Protein AF-A0A8X7BI62-F1 (afdb_monomer_lite)

Sequence (145 aa):
MANKKAWVTTAIFTEWFNKCFVPEVENYMNEMGLEFKILLILDNAPGHPILEHPNIKEIGGEGFDDFGEHDIEELLVDEALNDDDILESMVDITKDLETVDSEPEDVTPLDEKLLREGLQLSGKLANFFIQNDNDVERALKFNVI

Radius of gyration: 22.71 Å; chains: 1; bounding box: 56×39×54 Å

Structure (mmCIF, N/CA/C/O backbone):
data_AF-A0A8X7BI62-F1
#
_entry.id   AF-A0A8X7BI62-F1
#
loop_
_atom_site.group_PDB
_atom_site.id
_atom_site.type_symbol
_atom_site.label_atom_id
_atom_site.label_alt_id
_atom_site.label_comp_id
_atom_site.label_asym_id
_atom_site.label_entity_id
_atom_site.label_seq_id
_atom_site.pdbx_PDB_ins_code
_atom_site.Cartn_x
_atom_site.Cartn_y
_atom_site.Cartn_z
_atom_site.occupancy
_atom_site.B_iso_or_equiv
_atom_site.auth_seq_id
_atom_site.auth_comp_id
_atom_site.auth_asym_id
_atom_site.auth_atom_id
_atom_site.pdbx_PDB_model_num
ATOM 1 N N . MET A 1 1 ? 22.255 9.576 -7.919 1.00 32.53 1 MET A N 1
ATOM 2 C CA . MET A 1 1 ? 22.201 8.822 -9.197 1.00 32.53 1 MET A CA 1
ATOM 3 C C . MET A 1 1 ? 21.158 7.718 -9.076 1.00 32.53 1 MET A C 1
ATOM 5 O O . MET A 1 1 ? 21.381 6.778 -8.328 1.00 32.53 1 MET A O 1
ATOM 9 N N . ALA A 1 2 ? 20.016 7.846 -9.755 1.00 41.84 2 ALA A N 1
ATOM 10 C CA . ALA A 1 2 ? 19.010 6.785 -9.827 1.00 41.84 2 ALA A CA 1
ATOM 11 C C . ALA A 1 2 ? 19.442 5.725 -10.853 1.00 41.84 2 ALA A C 1
ATOM 13 O O . ALA A 1 2 ? 19.901 6.063 -11.949 1.00 41.84 2 ALA A O 1
ATOM 14 N N . ASN A 1 3 ? 19.330 4.445 -10.500 1.00 39.19 3 ASN A N 1
ATOM 15 C CA . ASN A 1 3 ? 19.662 3.346 -11.399 1.00 39.19 3 ASN A CA 1
ATOM 16 C C . ASN A 1 3 ? 18.564 3.218 -12.469 1.00 39.19 3 ASN A C 1
ATOM 18 O O . ASN A 1 3 ? 17.473 2.736 -12.190 1.00 39.19 3 ASN A O 1
ATOM 22 N N . LYS A 1 4 ? 18.858 3.642 -13.705 1.00 48.34 4 LYS A N 1
ATOM 23 C CA . LYS A 1 4 ? 17.935 3.632 -14.861 1.00 48.34 4 LYS A CA 1
ATOM 24 C C . LYS A 1 4 ? 17.511 2.227 -15.343 1.00 48.34 4 LYS A C 1
ATOM 26 O O . LYS A 1 4 ? 16.933 2.112 -16.419 1.00 48.34 4 LYS A O 1
ATOM 31 N N . LYS A 1 5 ? 17.834 1.155 -14.609 1.00 49.12 5 LYS A N 1
ATOM 32 C CA . LYS A 1 5 ? 17.578 -0.243 -14.998 1.00 49.12 5 LYS A CA 1
ATOM 33 C C . LYS A 1 5 ? 17.114 -1.140 -13.844 1.00 49.12 5 LYS A C 1
ATOM 35 O O . LYS A 1 5 ? 17.328 -2.346 -13.892 1.00 49.12 5 LYS A O 1
ATOM 40 N N . ALA A 1 6 ? 16.480 -0.586 -12.814 1.00 49.09 6 ALA A N 1
ATOM 41 C CA . ALA A 1 6 ? 15.758 -1.399 -11.836 1.00 49.09 6 ALA A CA 1
ATOM 42 C C . ALA A 1 6 ? 14.385 -1.787 -12.416 1.00 49.09 6 ALA A C 1
ATOM 44 O O . ALA A 1 6 ? 13.360 -1.257 -12.011 1.00 49.09 6 ALA A O 1
ATOM 45 N N . TRP A 1 7 ? 14.375 -2.632 -13.449 1.00 58.16 7 TRP A N 1
ATOM 46 C CA . TRP A 1 7 ? 13.130 -3.181 -13.981 1.00 58.16 7 TRP A CA 1
ATOM 47 C C . TRP A 1 7 ? 12.661 -4.251 -13.002 1.00 58.16 7 TRP A C 1
ATOM 49 O O . TRP A 1 7 ? 13.346 -5.260 -12.817 1.00 58.16 7 TRP A O 1
ATOM 59 N N . VAL A 1 8 ? 11.526 -4.014 -12.347 1.00 66.12 8 VAL A N 1
ATOM 60 C CA . VAL A 1 8 ? 10.820 -5.082 -11.642 1.00 66.12 8 VAL A CA 1
ATOM 61 C C . VAL A 1 8 ? 10.445 -6.108 -12.704 1.00 66.12 8 VAL A C 1
ATOM 63 O O . VAL A 1 8 ? 9.803 -5.782 -13.701 1.00 66.12 8 VAL A O 1
ATOM 66 N N . THR A 1 9 ? 10.928 -7.337 -12.552 1.00 75.88 9 THR A N 1
ATOM 67 C CA . THR A 1 9 ? 10.521 -8.412 -13.452 1.00 75.88 9 THR A CA 1
ATOM 68 C C . THR A 1 9 ? 9.115 -8.852 -13.078 1.00 75.88 9 THR A C 1
ATOM 70 O O . THR A 1 9 ? 8.737 -8.828 -11.907 1.00 75.88 9 THR A O 1
ATOM 73 N N . THR A 1 10 ? 8.364 -9.335 -14.060 1.00 75.50 10 THR A N 1
ATOM 74 C CA . THR A 1 10 ? 7.037 -9.930 -13.871 1.00 75.50 10 THR A CA 1
ATOM 75 C C . THR A 1 10 ? 7.015 -10.952 -12.725 1.00 75.50 10 THR A C 1
ATOM 77 O O . THR A 1 10 ? 6.077 -10.980 -11.935 1.00 75.50 10 THR A O 1
ATOM 80 N N . ALA A 1 11 ? 8.081 -11.747 -12.567 1.00 78.81 11 ALA A N 1
ATOM 81 C CA . ALA A 1 11 ? 8.208 -12.723 -11.484 1.00 78.81 11 ALA A CA 1
ATOM 82 C C . ALA A 1 11 ? 8.317 -12.073 -10.092 1.00 78.81 11 ALA A C 1
ATOM 84 O O . ALA A 1 11 ? 7.653 -12.524 -9.164 1.00 78.81 11 ALA A O 1
ATOM 85 N N . ILE A 1 12 ? 9.115 -11.008 -9.953 1.00 81.56 12 ILE A N 1
ATOM 86 C CA . ILE A 1 12 ? 9.258 -10.273 -8.686 1.00 81.56 12 ILE A CA 1
ATOM 87 C C . ILE A 1 12 ? 7.941 -9.581 -8.331 1.00 81.56 12 ILE A C 1
ATOM 89 O O . ILE A 1 12 ? 7.523 -9.625 -7.178 1.00 81.56 12 ILE A O 1
ATOM 93 N N . PHE A 1 13 ? 7.267 -8.989 -9.320 1.00 83.75 13 PHE A N 1
ATOM 94 C CA . PHE A 1 13 ? 5.970 -8.350 -9.109 1.00 83.75 13 PHE A CA 1
ATOM 95 C C . PHE A 1 13 ? 4.900 -9.359 -8.681 1.00 83.75 13 PHE A C 1
ATOM 97 O O . PHE A 1 13 ? 4.198 -9.138 -7.702 1.00 83.75 13 PHE A O 1
ATOM 104 N N . THR A 1 14 ? 4.837 -10.511 -9.354 1.00 83.12 14 THR A N 1
ATOM 105 C CA . THR A 1 14 ? 3.919 -11.604 -8.998 1.00 83.12 14 THR A CA 1
ATOM 106 C C . THR A 1 14 ? 4.193 -12.122 -7.587 1.00 83.12 14 THR A C 1
ATOM 108 O O . THR A 1 14 ? 3.263 -12.380 -6.825 1.00 83.12 14 THR A O 1
ATOM 111 N N . GLU A 1 15 ? 5.465 -12.292 -7.219 1.00 85.75 15 GLU A N 1
ATOM 112 C CA . GLU A 1 15 ? 5.836 -12.754 -5.883 1.00 85.75 15 GLU A CA 1
ATOM 113 C C . GLU A 1 15 ? 5.440 -11.741 -4.807 1.00 85.75 15 GLU A C 1
ATOM 115 O O . GLU A 1 15 ? 4.840 -12.131 -3.808 1.00 85.75 15 GLU A O 1
ATOM 120 N N . TRP A 1 16 ? 5.707 -10.454 -5.034 1.00 89.56 16 TRP A N 1
ATOM 121 C CA . TRP A 1 16 ? 5.278 -9.379 -4.143 1.00 89.56 16 TRP A CA 1
ATOM 122 C C . TRP A 1 16 ? 3.750 -9.316 -4.011 1.00 89.56 16 TRP A C 1
ATOM 124 O O . TRP A 1 16 ? 3.245 -9.272 -2.891 1.00 89.56 16 TRP A O 1
ATOM 134 N N . PHE A 1 17 ? 3.015 -9.379 -5.126 1.00 89.81 17 PHE A N 1
ATOM 135 C CA . PHE A 1 17 ? 1.554 -9.319 -5.120 1.00 89.81 17 PHE A CA 1
ATOM 136 C C . PHE A 1 17 ? 0.958 -10.438 -4.255 1.00 89.81 17 PHE A C 1
ATOM 138 O O . PHE A 1 17 ? 0.183 -10.182 -3.339 1.00 89.81 17 PHE A O 1
ATOM 145 N N . ASN A 1 18 ? 1.391 -11.681 -4.479 1.00 89.44 18 ASN A N 1
ATOM 146 C CA . ASN A 1 18 ? 0.824 -12.841 -3.790 1.00 89.44 18 ASN A CA 1
ATOM 147 C C . ASN A 1 18 ? 1.312 -13.007 -2.345 1.00 89.44 18 ASN A C 1
ATOM 149 O O . ASN A 1 18 ? 0.570 -13.512 -1.508 1.00 89.44 18 ASN A O 1
ATOM 153 N N . LYS A 1 19 ? 2.573 -12.664 -2.050 1.00 91.25 19 LYS A N 1
ATOM 154 C CA . LYS A 1 19 ? 3.176 -12.945 -0.735 1.00 91.25 19 LYS A CA 1
ATOM 155 C C . LYS A 1 19 ? 3.182 -11.758 0.218 1.00 91.25 19 LYS A C 1
ATOM 157 O O . LYS A 1 19 ? 3.372 -11.977 1.410 1.00 91.25 19 LYS A O 1
ATOM 162 N N . CYS A 1 20 ? 3.030 -10.538 -0.289 1.00 92.25 20 CYS A N 1
ATOM 163 C CA . CYS A 1 20 ? 3.099 -9.321 0.518 1.00 92.25 20 CYS A CA 1
ATOM 164 C C . CYS A 1 20 ? 1.811 -8.512 0.397 1.00 92.25 20 CYS A C 1
ATOM 166 O O . CYS A 1 20 ? 1.141 -8.306 1.400 1.00 92.25 20 CYS A O 1
ATOM 168 N N . PHE A 1 21 ? 1.423 -8.117 -0.819 1.00 92.44 21 PHE A N 1
ATOM 169 C CA . PHE A 1 21 ? 0.269 -7.238 -1.016 1.00 92.44 21 PHE A CA 1
ATOM 170 C C . PHE A 1 21 ? -1.052 -7.885 -0.573 1.00 92.44 21 PHE A C 1
ATOM 172 O O . PHE A 1 21 ? -1.738 -7.328 0.277 1.00 92.44 21 PHE A O 1
ATOM 179 N N . VAL A 1 22 ? -1.392 -9.069 -1.103 1.00 93.38 22 VAL A N 1
ATOM 180 C CA . VAL A 1 22 ? -2.653 -9.763 -0.773 1.00 93.38 22 VAL A CA 1
ATOM 181 C C . VAL A 1 22 ? -2.799 -9.989 0.741 1.00 93.38 22 VAL A C 1
ATOM 183 O O . VAL A 1 22 ? -3.805 -9.536 1.284 1.00 93.38 22 VAL A O 1
ATOM 186 N N . PRO A 1 23 ? -1.824 -10.597 1.455 1.00 93.88 23 PRO A N 1
ATOM 187 C CA . PRO A 1 23 ? -1.985 -10.869 2.884 1.00 93.88 23 PRO A CA 1
ATOM 188 C C . PRO A 1 23 ? -2.058 -9.607 3.748 1.00 93.88 23 PRO A C 1
ATOM 190 O O . PRO A 1 23 ? -2.808 -9.582 4.718 1.00 93.88 23 PRO A O 1
ATOM 193 N N . GLU A 1 24 ? -1.284 -8.566 3.424 1.00 94.88 24 GLU A N 1
ATOM 194 C CA . GLU A 1 24 ? -1.299 -7.321 4.201 1.00 94.88 24 GLU A CA 1
ATOM 195 C C . GLU A 1 24 ? -2.632 -6.587 4.054 1.00 94.88 24 GLU A C 1
ATOM 197 O O . GLU A 1 24 ? -3.199 -6.142 5.051 1.00 94.88 24 GLU A O 1
ATOM 202 N N . VAL A 1 25 ? -3.164 -6.503 2.831 1.00 91.62 25 VAL A N 1
ATOM 203 C CA . VAL A 1 25 ? -4.443 -5.831 2.581 1.00 91.62 25 VAL A CA 1
ATOM 204 C C . VAL A 1 25 ? -5.609 -6.646 3.132 1.00 91.62 25 VAL A C 1
ATOM 206 O O . VAL A 1 25 ? -6.519 -6.071 3.720 1.00 91.62 25 VAL A O 1
ATOM 209 N N . GLU A 1 26 ? -5.579 -7.973 3.006 1.00 93.44 26 GLU A N 1
ATOM 210 C CA . GLU A 1 26 ? -6.585 -8.844 3.620 1.00 93.44 26 GLU A CA 1
ATOM 211 C C . GLU A 1 26 ? -6.587 -8.695 5.148 1.00 93.44 26 GLU A C 1
ATOM 213 O O . GLU A 1 26 ? -7.647 -8.545 5.752 1.00 93.44 26 GLU A O 1
ATOM 218 N N . ASN A 1 27 ? -5.410 -8.670 5.784 1.00 94.19 27 ASN A N 1
ATOM 219 C CA . ASN A 1 27 ? -5.306 -8.458 7.226 1.00 94.19 27 ASN A CA 1
ATOM 220 C C . ASN A 1 27 ? -5.826 -7.076 7.638 1.00 94.19 27 ASN A C 1
ATOM 222 O O . ASN A 1 27 ? -6.608 -6.984 8.576 1.00 94.19 27 ASN A O 1
ATOM 226 N N . TYR A 1 28 ? -5.457 -6.024 6.906 1.00 93.00 28 TYR A N 1
ATOM 227 C CA . TYR A 1 28 ? -5.962 -4.677 7.159 1.00 93.00 28 TYR A CA 1
ATOM 228 C C . TYR A 1 28 ? -7.491 -4.598 7.033 1.00 93.00 28 TYR A C 1
ATOM 230 O O . TYR A 1 28 ? -8.151 -4.045 7.906 1.00 93.00 28 TYR A O 1
ATOM 238 N N . MET A 1 29 ? -8.076 -5.190 5.987 1.00 90.00 29 MET A N 1
ATOM 239 C CA . MET A 1 29 ? -9.533 -5.205 5.817 1.00 90.00 29 MET A CA 1
ATOM 240 C C . MET A 1 29 ? -10.224 -5.965 6.952 1.00 90.00 29 MET A C 1
ATOM 242 O O . MET A 1 29 ? -11.220 -5.483 7.481 1.00 90.00 29 MET A O 1
ATOM 246 N N . ASN A 1 30 ? -9.655 -7.092 7.390 1.00 90.56 30 ASN A N 1
ATOM 247 C CA . ASN A 1 30 ? -10.158 -7.835 8.546 1.00 90.56 30 ASN A CA 1
ATOM 248 C C . ASN A 1 30 ? -10.071 -7.025 9.849 1.00 90.56 30 ASN A C 1
ATOM 250 O O . ASN A 1 30 ? -11.009 -7.053 10.642 1.00 90.56 30 ASN A O 1
ATOM 254 N N . GLU A 1 31 ? -8.970 -6.302 10.072 1.00 91.56 31 GLU A N 1
ATOM 255 C CA . GLU A 1 31 ? -8.795 -5.420 11.235 1.00 91.56 31 GLU A CA 1
ATOM 256 C C . GLU A 1 31 ? -9.805 -4.268 11.240 1.00 91.56 31 GLU A C 1
ATOM 258 O O . GLU A 1 31 ? -10.293 -3.892 12.301 1.00 91.56 31 GLU A O 1
ATOM 263 N N . MET A 1 32 ? -10.156 -3.753 10.062 1.00 87.56 32 MET A N 1
ATOM 264 C CA . MET A 1 32 ? -11.159 -2.701 9.882 1.00 87.56 32 MET A CA 1
ATOM 265 C C . MET A 1 32 ? -12.603 -3.234 9.827 1.00 87.56 32 MET A C 1
ATOM 267 O O . MET A 1 32 ? -13.528 -2.451 9.626 1.00 87.56 32 MET A O 1
ATOM 271 N N . GLY A 1 33 ? -12.814 -4.551 9.942 1.00 86.62 33 GLY A N 1
ATOM 272 C CA . GLY A 1 33 ? -14.138 -5.173 9.831 1.00 86.62 33 GLY A CA 1
ATOM 273 C C . GLY A 1 33 ? -14.777 -5.068 8.438 1.00 86.62 33 GLY A C 1
ATOM 274 O O . GLY A 1 33 ? -15.988 -5.237 8.304 1.00 86.62 33 GLY A O 1
ATOM 275 N N . LEU A 1 34 ? -13.984 -4.789 7.403 1.00 88.00 34 LEU A N 1
ATOM 276 C CA . LEU A 1 34 ? -14.438 -4.596 6.028 1.00 88.00 34 LEU A CA 1
ATOM 277 C C . LEU A 1 34 ? -14.399 -5.904 5.232 1.00 88.00 34 LEU A C 1
ATOM 279 O O . LEU A 1 34 ? -13.572 -6.789 5.460 1.00 88.00 34 LEU A O 1
ATOM 283 N N . GLU A 1 35 ? -15.278 -6.012 4.237 1.00 86.56 35 GLU A N 1
ATOM 284 C CA . GLU A 1 35 ? -15.227 -7.115 3.282 1.00 86.56 35 GLU A CA 1
ATOM 285 C C . GLU A 1 35 ? -13.974 -6.998 2.403 1.00 86.56 35 GLU A C 1
ATOM 287 O O . GLU A 1 35 ? -13.650 -5.926 1.889 1.00 86.56 35 GLU A O 1
ATOM 292 N N . PHE A 1 36 ? -13.276 -8.113 2.177 1.00 89.50 36 PHE A N 1
ATOM 293 C CA . PHE A 1 36 ? -12.110 -8.130 1.302 1.00 89.50 36 PHE A CA 1
ATOM 294 C C . PHE A 1 36 ? -12.536 -7.979 -0.168 1.00 89.50 36 PHE A C 1
ATOM 296 O O . PHE A 1 36 ? -12.793 -8.959 -0.868 1.00 89.50 36 PHE A O 1
ATOM 303 N N . LYS A 1 37 ? -12.638 -6.729 -0.625 1.00 86.69 37 LYS A N 1
ATOM 304 C CA . LYS A 1 37 ? -12.905 -6.312 -2.006 1.00 86.69 37 LYS A CA 1
ATOM 305 C C . LYS A 1 37 ? -12.028 -5.109 -2.327 1.00 86.69 37 LYS A C 1
ATOM 307 O O . LYS A 1 37 ? -12.181 -4.052 -1.727 1.00 86.69 37 LYS A O 1
ATOM 312 N N . ILE A 1 38 ? -11.095 -5.272 -3.261 1.00 87.31 38 ILE A N 1
ATOM 313 C CA . ILE A 1 38 ? -10.054 -4.274 -3.532 1.00 87.31 38 ILE A CA 1
ATOM 314 C C . ILE A 1 38 ? -10.018 -3.920 -5.016 1.00 87.31 38 ILE A C 1
ATOM 316 O O . ILE A 1 38 ? -10.050 -4.800 -5.877 1.00 87.31 38 ILE A O 1
ATOM 320 N N . LEU A 1 39 ? -9.876 -2.628 -5.305 1.00 84.75 39 LEU A N 1
ATOM 321 C CA . LEU A 1 39 ? -9.523 -2.112 -6.624 1.00 84.75 39 LEU A CA 1
ATOM 322 C C . LEU A 1 39 ? -8.041 -1.714 -6.612 1.00 84.75 39 LEU A C 1
ATOM 324 O O . LEU A 1 39 ? -7.653 -0.801 -5.884 1.00 84.75 39 LEU A O 1
ATOM 328 N N . LEU A 1 40 ? -7.209 -2.409 -7.390 1.00 84.88 40 LEU A N 1
ATOM 329 C CA . LEU A 1 40 ? -5.779 -2.119 -7.508 1.00 84.88 40 LEU A CA 1
ATOM 330 C C . LEU A 1 40 ? -5.505 -1.362 -8.812 1.00 84.88 40 LEU A C 1
ATOM 332 O O . LEU A 1 40 ? -5.758 -1.885 -9.895 1.00 84.88 40 LEU A O 1
ATOM 336 N N . ILE A 1 41 ? -4.964 -0.147 -8.698 1.00 81.06 41 ILE A N 1
ATOM 337 C CA . ILE A 1 41 ? -4.619 0.721 -9.832 1.00 81.06 41 ILE A CA 1
ATOM 338 C C . ILE A 1 41 ? -3.107 0.663 -10.064 1.00 81.06 41 ILE A C 1
ATOM 340 O O . ILE A 1 41 ? -2.337 0.947 -9.144 1.00 81.06 41 ILE A O 1
ATOM 344 N N . LEU A 1 42 ? -2.679 0.309 -11.279 1.00 77.75 42 LEU A N 1
ATOM 345 C CA . LEU A 1 42 ? -1.263 0.180 -11.651 1.00 77.75 42 LEU A CA 1
ATOM 346 C C . LEU A 1 42 ? -0.907 1.046 -12.867 1.00 77.75 42 LEU A C 1
ATOM 348 O O . LEU A 1 42 ? -1.750 1.330 -13.716 1.00 77.75 42 LEU A O 1
ATOM 352 N N . ASP A 1 43 ? 0.359 1.468 -12.952 1.00 71.88 43 ASP A N 1
ATOM 353 C CA . ASP A 1 43 ? 0.873 2.205 -14.109 1.00 71.88 43 ASP A CA 1
ATOM 354 C C . ASP A 1 43 ? 1.020 1.292 -15.335 1.00 71.88 43 ASP A C 1
ATOM 356 O O . ASP A 1 43 ? 1.226 0.092 -15.208 1.00 71.88 43 ASP A O 1
ATOM 360 N N . ASN A 1 44 ? 0.937 1.829 -16.554 1.00 64.50 44 ASN A N 1
ATOM 361 C CA . ASN A 1 44 ? 1.079 1.019 -17.768 1.00 64.50 44 ASN A CA 1
ATOM 362 C C . ASN A 1 44 ? 2.563 0.730 -18.089 1.00 64.50 44 ASN A C 1
ATOM 364 O O . ASN A 1 44 ? 3.121 1.227 -19.071 1.00 64.50 44 ASN A O 1
ATOM 368 N N . ALA A 1 45 ? 3.240 -0.039 -17.232 1.00 62.19 45 ALA A N 1
ATOM 369 C CA . ALA A 1 45 ? 4.598 -0.507 -17.481 1.00 62.19 45 ALA A CA 1
ATOM 370 C C . ALA A 1 45 ? 4.580 -1.813 -18.311 1.00 62.19 45 ALA A C 1
ATOM 372 O O . ALA A 1 45 ? 3.829 -2.733 -17.983 1.00 62.19 45 ALA A O 1
ATOM 373 N N . PRO A 1 46 ? 5.446 -1.971 -19.338 1.00 54.97 46 PRO A N 1
ATOM 374 C CA . PRO A 1 46 ? 5.447 -3.117 -20.267 1.00 54.97 46 PRO A CA 1
ATOM 375 C C . PRO A 1 46 ? 5.916 -4.461 -19.655 1.00 54.97 46 PRO A C 1
ATOM 377 O O . PRO A 1 46 ? 6.490 -5.302 -20.346 1.00 54.97 46 PRO A O 1
ATOM 380 N N . GLY A 1 47 ? 5.708 -4.670 -18.354 1.00 56.91 47 GLY A N 1
ATOM 381 C CA . GLY A 1 47 ? 6.096 -5.864 -17.604 1.00 56.91 47 GLY A CA 1
ATOM 382 C C . GLY A 1 47 ? 5.065 -6.355 -16.584 1.00 56.91 47 GLY A C 1
ATOM 383 O O . GLY A 1 47 ? 5.385 -7.299 -15.853 1.00 56.91 47 GLY A O 1
ATOM 384 N N . HIS A 1 48 ? 3.869 -5.757 -16.528 1.00 60.84 48 HIS A N 1
ATOM 385 C CA . HIS A 1 48 ? 2.821 -6.192 -15.604 1.00 60.84 48 HIS A CA 1
ATOM 386 C C . HIS A 1 48 ? 2.288 -7.584 -15.989 1.00 60.84 48 HIS A C 1
ATOM 388 O O . HIS A 1 48 ? 1.896 -7.799 -17.140 1.00 60.84 48 HIS A O 1
ATOM 394 N N . PRO A 1 49 ? 2.346 -8.573 -15.077 1.00 64.69 49 PRO A N 1
ATOM 395 C CA . PRO A 1 49 ? 1.657 -9.842 -15.261 1.00 64.69 49 PRO A CA 1
ATOM 396 C C . PRO A 1 49 ? 0.151 -9.626 -15.207 1.00 64.69 49 PRO A C 1
ATOM 398 O O . PRO A 1 49 ? -0.313 -8.760 -14.480 1.00 64.69 49 PRO A O 1
ATOM 401 N N . ILE A 1 50 ? -0.605 -10.493 -15.877 1.00 66.31 50 ILE A N 1
ATOM 402 C CA . ILE A 1 50 ? -2.029 -10.646 -15.575 1.00 66.31 50 ILE A CA 1
ATOM 403 C C . ILE A 1 50 ? -2.115 -11.188 -14.144 1.00 66.31 50 ILE A C 1
ATOM 405 O O . ILE A 1 50 ? -1.708 -12.329 -13.897 1.00 66.31 50 ILE A O 1
ATOM 409 N N . LEU A 1 51 ? -2.571 -10.364 -13.201 1.00 73.25 51 LEU A N 1
ATOM 410 C CA . LEU A 1 51 ? -2.840 -10.796 -11.837 1.00 73.25 51 LEU A CA 1
ATOM 411 C C . LEU A 1 51 ? -4.265 -11.347 -11.767 1.00 73.25 51 LEU A C 1
ATOM 413 O O . LEU A 1 51 ? -5.215 -10.717 -12.223 1.00 73.25 51 LEU A O 1
ATOM 417 N N . GLU A 1 52 ? -4.429 -12.524 -11.171 1.00 76.31 52 GLU A N 1
ATOM 418 C CA . GLU A 1 52 ? -5.750 -13.101 -10.924 1.00 76.31 52 GLU A CA 1
ATOM 419 C C . GLU A 1 52 ? -5.938 -13.305 -9.424 1.00 76.31 52 GLU A C 1
ATOM 421 O O . GLU A 1 52 ? -5.216 -14.078 -8.791 1.00 76.31 52 GLU A O 1
ATOM 426 N N . HIS A 1 53 ? -6.925 -12.618 -8.852 1.00 80.69 53 HIS A N 1
ATOM 427 C CA . HIS A 1 53 ? -7.379 -12.855 -7.489 1.00 80.69 53 HIS A CA 1
ATOM 428 C C . HIS A 1 53 ? -8.897 -12.628 -7.412 1.00 80.69 53 HIS A C 1
ATOM 430 O O . HIS A 1 53 ? -9.376 -11.611 -7.910 1.00 80.69 53 HIS A O 1
ATOM 436 N N . PRO A 1 54 ? -9.680 -13.529 -6.787 1.00 82.62 54 PRO A N 1
ATOM 437 C CA . PRO A 1 54 ? -11.149 -13.454 -6.795 1.00 82.62 54 PRO A CA 1
ATOM 438 C C . PRO A 1 54 ? -11.715 -12.168 -6.174 1.00 82.62 54 PRO A C 1
ATOM 440 O O . PRO A 1 54 ? -12.823 -11.760 -6.507 1.00 82.62 54 PRO A O 1
ATOM 443 N N . ASN A 1 55 ? -10.946 -11.534 -5.290 1.00 83.31 55 ASN A N 1
ATOM 444 C CA . ASN A 1 55 ? -11.345 -10.358 -4.514 1.00 83.31 55 ASN A CA 1
ATOM 445 C C . ASN A 1 55 ? -10.607 -9.066 -4.896 1.00 83.31 55 ASN A C 1
ATOM 447 O O . ASN A 1 55 ? -10.817 -8.035 -4.260 1.00 83.31 55 ASN A O 1
ATOM 451 N N . ILE A 1 56 ? -9.717 -9.114 -5.893 1.00 83.12 56 ILE A N 1
ATOM 452 C CA . ILE A 1 56 ? -8.950 -7.942 -6.327 1.00 83.12 56 ILE A CA 1
ATOM 453 C C . ILE A 1 56 ? -9.209 -7.732 -7.808 1.00 83.12 56 ILE A C 1
ATOM 455 O O . ILE A 1 56 ? -8.892 -8.590 -8.630 1.00 83.12 56 ILE A O 1
ATOM 459 N N . LYS A 1 57 ? -9.770 -6.573 -8.142 1.00 80.31 57 LYS A N 1
ATOM 460 C CA . LYS A 1 57 ? -9.911 -6.124 -9.521 1.00 80.31 57 LYS A CA 1
ATOM 461 C C . LYS A 1 57 ? -8.721 -5.232 -9.845 1.00 80.31 57 LYS A C 1
ATOM 463 O O . LYS A 1 57 ? -8.544 -4.185 -9.230 1.00 80.31 57 LYS A O 1
ATOM 468 N N . GLU A 1 58 ? -7.886 -5.670 -10.775 1.00 74.00 58 GLU A N 1
ATOM 469 C CA . GLU A 1 58 ? -6.802 -4.853 -11.313 1.00 74.00 58 GLU A CA 1
ATOM 470 C C . GLU A 1 58 ? -7.352 -3.960 -12.427 1.00 74.00 58 GLU A C 1
ATOM 472 O O . GLU A 1 58 ? -8.087 -4.428 -13.301 1.00 74.00 58 GLU A O 1
ATOM 477 N N . ILE A 1 59 ? -6.991 -2.679 -12.402 1.00 68.50 59 ILE A N 1
ATOM 478 C CA . ILE A 1 59 ? -7.193 -1.766 -13.523 1.00 68.50 59 ILE A CA 1
ATOM 479 C C . ILE A 1 59 ? -5.852 -1.098 -13.873 1.00 68.50 59 ILE A C 1
ATOM 481 O O . ILE A 1 59 ? -5.230 -0.417 -13.058 1.00 68.50 59 ILE A O 1
ATOM 485 N N . GLY A 1 60 ? -5.378 -1.355 -15.092 1.00 63.16 60 GLY A N 1
ATOM 486 C CA . GLY A 1 60 ? -4.109 -0.858 -15.628 1.00 63.16 60 GLY A CA 1
ATOM 487 C C . GLY A 1 60 ? -3.897 -1.375 -17.055 1.00 63.16 60 GLY A C 1
ATOM 488 O O . GLY A 1 60 ? -4.167 -2.541 -17.333 1.00 63.16 60 GLY A O 1
ATOM 489 N N . GLY A 1 61 ? -3.487 -0.511 -17.990 1.00 61.78 61 GLY A N 1
ATOM 490 C CA . GLY A 1 61 ? -3.295 -0.877 -19.402 1.00 61.78 61 GLY A CA 1
ATOM 491 C C . GLY A 1 61 ? -3.265 0.312 -20.369 1.00 61.78 61 GLY A C 1
ATOM 492 O O . GLY A 1 61 ? -3.296 1.473 -19.954 1.00 61.78 61 GLY A O 1
ATOM 493 N N . GLU A 1 62 ? -3.197 0.021 -21.674 1.00 50.78 62 GLU A N 1
ATOM 494 C CA . GLU A 1 62 ? -3.310 1.024 -22.745 1.00 50.78 62 GLU A CA 1
ATOM 495 C C . GLU A 1 62 ? -4.698 1.690 -22.680 1.00 50.78 62 GLU A C 1
ATOM 497 O O . GLU A 1 62 ? -5.706 1.037 -22.937 1.00 50.78 62 GLU A O 1
ATOM 502 N N . GLY A 1 63 ? -4.751 2.970 -22.290 1.00 51.19 63 GLY A N 1
ATOM 503 C CA . GLY A 1 63 ? -6.000 3.731 -22.121 1.00 51.19 63 GLY A CA 1
ATOM 504 C C . GLY A 1 63 ? -6.084 4.565 -20.839 1.00 51.19 63 GLY A C 1
ATOM 505 O O . GLY A 1 63 ? -6.934 5.441 -20.754 1.00 51.19 63 GLY A O 1
ATOM 506 N N . PHE A 1 64 ? -5.180 4.362 -19.870 1.00 55.75 64 PHE A N 1
ATOM 507 C CA . PHE A 1 64 ? -5.172 5.164 -18.636 1.00 55.75 64 PHE A CA 1
ATOM 508 C C . PHE A 1 64 ? -4.759 6.633 -18.825 1.00 55.75 64 PHE A C 1
ATOM 510 O O . PHE A 1 64 ? -5.129 7.477 -18.015 1.00 55.75 64 PHE A O 1
ATOM 517 N N . ASP A 1 65 ? -4.032 6.947 -19.902 1.00 58.56 65 ASP A N 1
ATOM 518 C CA . ASP A 1 65 ? -3.681 8.329 -20.259 1.00 58.56 65 ASP A CA 1
ATOM 519 C C . ASP A 1 65 ? -4.918 9.166 -20.647 1.00 58.56 65 ASP A C 1
ATOM 521 O O . ASP A 1 65 ? -4.907 10.384 -20.480 1.00 58.56 65 ASP A O 1
ATOM 525 N N . ASP A 1 66 ? -5.978 8.505 -21.130 1.00 57.62 66 ASP A N 1
ATOM 526 C CA . ASP A 1 66 ? -7.266 9.108 -21.498 1.00 57.62 66 ASP A CA 1
ATOM 527 C C . ASP A 1 66 ? -8.340 8.908 -20.407 1.00 57.62 66 ASP A C 1
ATOM 529 O O . ASP A 1 66 ? -9.476 9.335 -20.596 1.00 57.62 66 ASP A O 1
ATOM 533 N N . PHE A 1 67 ? -7.988 8.294 -19.267 1.00 63.88 67 PHE A N 1
ATOM 534 C CA . PHE A 1 67 ? -8.910 8.020 -18.161 1.00 63.88 67 PHE A CA 1
ATOM 535 C C . PHE A 1 67 ? -9.236 9.319 -17.419 1.00 63.88 67 PHE A C 1
ATOM 537 O O . PHE A 1 67 ? -8.443 9.833 -16.623 1.00 63.88 67 PHE A O 1
ATOM 544 N N . GLY A 1 68 ? -10.392 9.887 -17.736 1.00 67.75 68 GLY A N 1
ATOM 545 C CA . GLY A 1 68 ? -10.903 11.118 -17.159 1.00 67.75 68 GLY A CA 1
ATOM 546 C C . GLY A 1 68 ? -11.864 10.867 -16.002 1.00 67.75 68 GLY A C 1
ATOM 547 O O . GLY A 1 68 ? -12.222 9.742 -15.667 1.00 67.75 68 GLY A O 1
ATOM 548 N N . GLU A 1 69 ? -12.341 11.957 -15.405 1.00 66.31 69 GLU A N 1
ATOM 549 C CA . GLU A 1 69 ? -13.368 11.932 -14.352 1.00 66.31 69 GLU A CA 1
ATOM 550 C C . GLU A 1 69 ? -14.622 11.143 -14.769 1.00 66.31 69 GLU A C 1
ATOM 552 O O . GLU A 1 69 ? -15.225 10.456 -13.954 1.00 66.31 69 GLU A O 1
ATOM 557 N N . HIS A 1 70 ? -14.962 11.162 -16.058 1.00 64.38 70 HIS A N 1
ATOM 558 C CA . HIS A 1 70 ? -16.131 10.465 -16.585 1.00 64.38 70 HIS A CA 1
ATOM 559 C C . HIS A 1 70 ? -15.980 8.935 -16.594 1.00 64.38 70 HIS A C 1
ATOM 561 O O . HIS A 1 70 ? -16.954 8.220 -16.382 1.00 64.38 70 HIS A O 1
ATOM 567 N N . ASP A 1 71 ? -14.760 8.423 -16.776 1.00 65.88 71 ASP A N 1
ATOM 568 C CA . ASP A 1 71 ? -14.488 6.985 -16.708 1.00 65.88 71 ASP A CA 1
ATOM 569 C C . ASP A 1 71 ? -14.497 6.487 -15.251 1.00 65.88 71 ASP A C 1
ATOM 571 O O . ASP A 1 71 ? -14.854 5.340 -14.976 1.00 65.88 71 ASP A O 1
ATOM 575 N N . ILE A 1 72 ? -14.159 7.364 -14.293 1.00 68.88 72 ILE A N 1
ATOM 576 C CA . ILE A 1 72 ? -14.330 7.103 -12.854 1.00 68.88 72 ILE A CA 1
ATOM 577 C C . ILE A 1 72 ? -15.819 6.985 -12.525 1.00 68.88 72 ILE A C 1
ATOM 579 O O . ILE A 1 72 ? -16.217 6.051 -11.832 1.00 68.88 72 ILE A O 1
ATOM 583 N N . GLU A 1 73 ? -16.642 7.901 -13.039 1.00 64.81 73 GLU A N 1
ATOM 584 C CA . GLU A 1 73 ? -18.095 7.833 -12.883 1.00 64.81 73 GLU A CA 1
ATOM 585 C C . GLU A 1 73 ? -18.650 6.534 -13.473 1.00 64.81 73 GLU A C 1
ATOM 587 O O . GLU A 1 73 ? -19.431 5.882 -12.789 1.00 64.81 73 GLU A O 1
ATOM 592 N N . GLU A 1 74 ? -18.200 6.121 -14.669 1.00 63.50 74 GLU A N 1
ATOM 593 C CA . GLU A 1 74 ? -18.610 4.868 -15.326 1.00 63.50 74 GLU A CA 1
ATOM 594 C C . GLU A 1 74 ? -18.212 3.614 -14.519 1.00 63.50 74 GLU A C 1
ATOM 596 O O . GLU A 1 74 ? -18.994 2.669 -14.403 1.00 63.50 74 GLU A O 1
ATOM 601 N N . LEU A 1 75 ? -17.030 3.612 -13.891 1.00 60.59 75 LEU A N 1
ATOM 602 C CA . LEU A 1 75 ? -16.597 2.532 -12.995 1.00 60.59 75 LEU A CA 1
ATOM 603 C C . LEU A 1 75 ? -17.424 2.435 -11.705 1.00 60.59 75 LEU A C 1
ATOM 605 O O . LEU A 1 75 ? -17.508 1.352 -11.124 1.00 60.59 75 LEU A O 1
ATOM 609 N N . LEU A 1 76 ? -18.006 3.547 -11.255 1.00 63.00 76 LEU A N 1
ATOM 610 C CA . LEU A 1 76 ? -18.805 3.642 -10.031 1.00 63.00 76 LEU A CA 1
ATOM 611 C C . LEU A 1 76 ? -20.312 3.421 -10.271 1.00 63.00 76 LEU A C 1
ATOM 613 O O . LEU A 1 76 ? -21.084 3.458 -9.314 1.00 63.00 76 LEU A O 1
ATOM 617 N N . VAL A 1 77 ? -20.750 3.171 -11.515 1.00 57.91 77 VAL A N 1
ATOM 618 C CA . VAL A 1 77 ? -22.185 3.114 -11.877 1.00 57.91 77 VAL A CA 1
ATOM 619 C C . VAL A 1 77 ? -22.942 1.968 -11.201 1.00 57.91 77 VAL A C 1
ATOM 621 O O . VAL A 1 77 ? -24.146 2.101 -10.979 1.00 57.91 77 VAL A O 1
ATOM 624 N N . ASP A 1 78 ? -22.279 0.870 -10.833 1.00 54.06 78 ASP A N 1
ATOM 625 C CA . ASP A 1 78 ? -22.993 -0.325 -10.363 1.00 54.06 78 ASP A CA 1
ATOM 626 C C . ASP A 1 78 ? -23.236 -0.391 -8.842 1.00 54.06 78 ASP A C 1
ATOM 628 O O . ASP A 1 78 ? -24.081 -1.173 -8.418 1.00 54.06 78 ASP A O 1
ATOM 632 N N . GLU A 1 79 ? -22.610 0.458 -8.021 1.00 58.31 79 GLU A N 1
ATOM 633 C CA . GLU A 1 79 ? -22.892 0.565 -6.575 1.00 58.31 79 GLU A CA 1
ATOM 634 C C . GLU A 1 79 ? -22.681 2.014 -6.106 1.00 58.31 79 GLU A C 1
ATOM 636 O O . GLU A 1 79 ? -21.745 2.340 -5.375 1.00 58.31 79 GLU A O 1
ATOM 641 N N . ALA A 1 80 ? -23.568 2.921 -6.523 1.00 54.41 80 ALA A N 1
ATOM 642 C CA . ALA A 1 80 ? -23.729 4.170 -5.790 1.00 54.41 80 ALA A CA 1
ATOM 643 C C . ALA A 1 80 ? -24.253 3.813 -4.390 1.00 54.41 80 ALA A C 1
ATOM 645 O O . ALA A 1 80 ? -25.447 3.557 -4.226 1.00 54.41 80 ALA A O 1
ATOM 646 N N . LEU A 1 81 ? -23.347 3.736 -3.409 1.00 59.97 81 LEU A N 1
ATOM 647 C CA . LEU A 1 81 ? -23.701 3.587 -1.999 1.00 59.97 81 LEU A CA 1
ATOM 648 C C . LEU A 1 81 ? -24.719 4.675 -1.670 1.00 59.97 81 LEU A C 1
ATOM 650 O O . LEU A 1 81 ? -24.475 5.858 -1.927 1.00 59.97 81 LEU A O 1
ATOM 654 N N . ASN A 1 82 ? -25.893 4.275 -1.189 1.00 68.31 82 ASN A N 1
ATOM 655 C CA . ASN A 1 82 ? -26.912 5.253 -0.852 1.00 68.31 82 ASN A CA 1
ATOM 656 C C . ASN A 1 82 ? -26.463 6.038 0.39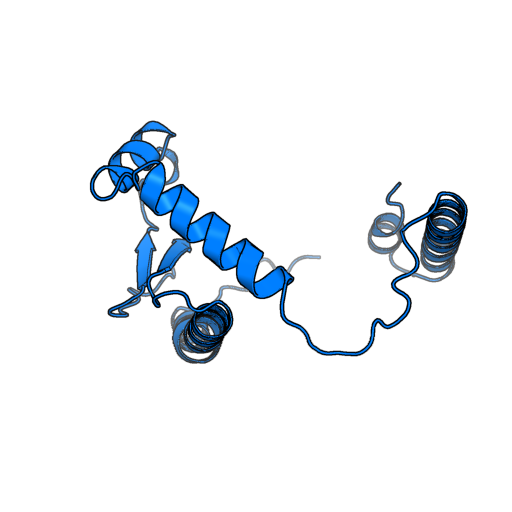8 1.00 68.31 82 ASN A C 1
ATOM 658 O O . ASN A 1 82 ? -25.592 5.586 1.144 1.00 68.31 82 ASN A O 1
ATOM 662 N N . ASP A 1 83 ? -27.037 7.221 0.629 1.00 73.31 83 ASP A N 1
ATOM 663 C CA . ASP A 1 83 ? -26.647 8.060 1.771 1.00 73.31 83 ASP A CA 1
ATOM 664 C C . ASP A 1 83 ? -26.760 7.313 3.117 1.00 73.31 83 ASP A C 1
ATOM 666 O O . ASP A 1 83 ? -25.977 7.591 4.023 1.00 73.31 83 ASP A O 1
ATOM 670 N N . ASP A 1 84 ? -27.674 6.343 3.240 1.00 72.69 84 ASP A N 1
ATOM 671 C CA . ASP A 1 84 ? -27.830 5.500 4.429 1.00 72.69 84 ASP A CA 1
ATOM 672 C C . ASP A 1 84 ? -26.730 4.421 4.531 1.00 72.69 84 ASP A C 1
ATOM 674 O O . ASP A 1 84 ? -26.232 4.202 5.630 1.00 72.69 84 ASP A O 1
ATOM 678 N N . ASP A 1 85 ? -26.278 3.817 3.423 1.00 68.69 85 ASP A N 1
ATOM 679 C CA . ASP A 1 85 ? -25.139 2.876 3.390 1.00 68.69 85 ASP A CA 1
ATOM 680 C C . ASP A 1 85 ? -23.831 3.602 3.756 1.00 68.69 85 ASP A C 1
ATOM 682 O O . ASP A 1 85 ? -22.987 3.098 4.502 1.00 68.69 85 ASP A O 1
ATOM 686 N N . ILE A 1 86 ? -23.671 4.834 3.257 1.00 72.06 86 ILE A N 1
ATOM 687 C CA . ILE A 1 86 ? -22.550 5.711 3.605 1.00 72.06 86 ILE A CA 1
ATOM 688 C C . ILE A 1 86 ? -22.625 6.071 5.091 1.00 72.06 86 ILE A C 1
ATOM 690 O O . ILE A 1 86 ? -21.614 5.987 5.791 1.00 72.06 86 ILE A O 1
ATOM 694 N N . LEU A 1 87 ? -23.805 6.435 5.599 1.00 71.69 87 LEU A N 1
ATOM 695 C CA . LEU A 1 87 ? -23.992 6.767 7.008 1.00 71.69 87 LEU A CA 1
ATOM 696 C C . LEU A 1 87 ? -23.757 5.553 7.916 1.00 71.69 87 LEU A C 1
ATOM 698 O O . LEU A 1 87 ? -23.152 5.713 8.969 1.00 71.69 87 LEU A O 1
ATOM 702 N N . GLU A 1 88 ? -24.173 4.353 7.513 1.00 71.12 88 GLU A N 1
ATOM 703 C CA . GLU A 1 88 ? -23.930 3.105 8.243 1.00 71.12 88 GLU A CA 1
ATOM 704 C C . GLU A 1 88 ? -22.427 2.801 8.317 1.00 71.12 88 GLU A C 1
ATOM 706 O O . GLU A 1 88 ? -21.905 2.573 9.410 1.00 71.12 88 GLU A O 1
ATOM 711 N N . SER A 1 89 ? -21.697 2.967 7.206 1.00 63.62 89 SER A N 1
ATOM 712 C CA . SER A 1 89 ? -20.233 2.836 7.186 1.00 63.62 89 SER A CA 1
ATOM 713 C C . SER A 1 89 ? -19.528 3.871 8.078 1.00 63.62 89 SER A C 1
ATOM 715 O O . SER A 1 89 ? -18.586 3.540 8.796 1.00 63.62 89 SER A O 1
ATOM 717 N N . MET A 1 90 ? -20.007 5.121 8.106 1.00 65.75 90 MET A N 1
ATOM 718 C CA . MET A 1 90 ? -19.464 6.171 8.977 1.00 65.75 90 MET A CA 1
ATOM 719 C C . MET A 1 90 ? -19.788 5.920 10.450 1.00 65.75 90 MET A C 1
ATOM 721 O O . MET A 1 90 ? -18.957 6.186 11.318 1.00 65.75 90 MET A O 1
ATOM 725 N N . VAL A 1 91 ? -20.981 5.401 10.741 1.00 62.41 91 VAL A N 1
ATOM 726 C CA . VAL A 1 91 ? -21.406 5.047 12.095 1.00 62.41 91 VAL A CA 1
ATOM 727 C C . VAL A 1 91 ? -20.539 3.915 12.639 1.00 62.41 91 VAL A C 1
ATOM 729 O O . VAL A 1 91 ? -20.087 4.019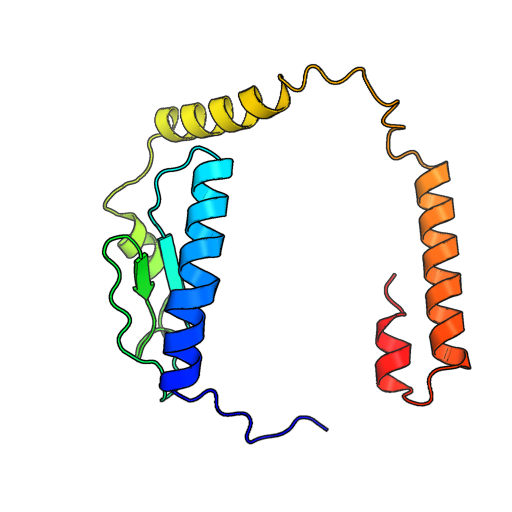 13.777 1.00 62.41 91 VAL A O 1
ATOM 732 N N . ASP A 1 92 ? -20.237 2.892 11.843 1.00 59.53 92 ASP A N 1
ATOM 733 C CA . ASP A 1 92 ? -19.377 1.788 12.273 1.00 59.53 92 ASP A CA 1
ATOM 734 C C . ASP A 1 92 ? -17.909 2.223 12.451 1.00 59.53 92 ASP A C 1
ATOM 736 O O . ASP A 1 92 ? -17.306 1.886 13.469 1.00 59.53 92 ASP A O 1
ATOM 740 N N . ILE A 1 93 ? -17.387 3.122 11.601 1.00 56.69 93 ILE A N 1
ATOM 741 C CA . ILE A 1 93 ? -16.078 3.779 11.819 1.00 56.69 93 ILE A CA 1
ATOM 742 C C . ILE A 1 93 ? -16.050 4.566 13.144 1.00 56.69 93 ILE A C 1
ATOM 744 O O . ILE A 1 93 ? -15.033 4.590 13.838 1.00 56.69 93 ILE A O 1
ATOM 748 N N . THR A 1 94 ? -17.152 5.228 13.521 1.00 55.41 94 THR A N 1
ATOM 749 C CA . THR A 1 94 ? -17.219 5.980 14.789 1.00 55.41 94 THR A CA 1
ATOM 750 C C . THR A 1 94 ? -17.470 5.111 16.021 1.00 55.41 94 THR A C 1
ATOM 752 O O . THR A 1 94 ? -17.047 5.499 17.108 1.00 55.41 94 THR A O 1
ATOM 755 N N . LYS A 1 95 ? -18.100 3.936 15.881 1.00 57.38 95 LYS A N 1
ATOM 756 C CA . LYS A 1 95 ? -18.307 2.995 16.996 1.00 57.38 95 LYS A CA 1
ATOM 757 C C . LYS A 1 95 ? -16.992 2.397 17.490 1.00 57.38 95 LYS A C 1
ATOM 759 O O . LYS A 1 95 ? -16.822 2.268 18.700 1.00 57.38 95 LYS A O 1
ATOM 764 N N . ASP A 1 96 ? -16.045 2.125 16.594 1.00 53.34 96 ASP A N 1
ATOM 765 C CA . ASP A 1 96 ? -14.720 1.615 16.978 1.00 53.34 96 ASP A CA 1
ATOM 766 C C . ASP A 1 96 ? -13.810 2.698 17.583 1.00 53.34 96 ASP A C 1
ATOM 768 O O . ASP A 1 96 ? -12.838 2.384 18.271 1.00 53.34 96 ASP A O 1
ATOM 772 N N . LEU A 1 97 ? -14.158 3.982 17.423 1.00 53.72 97 LEU A N 1
ATOM 773 C CA . LEU A 1 97 ? -13.532 5.067 18.183 1.00 53.72 97 LEU A CA 1
ATOM 774 C C . LEU A 1 97 ? -14.043 5.152 19.635 1.00 53.72 97 LEU A C 1
ATOM 776 O O . LEU A 1 97 ? -13.401 5.809 20.455 1.00 53.72 97 LEU A O 1
ATOM 780 N N . GLU A 1 98 ? -15.166 4.503 19.972 1.00 58.09 98 GLU A N 1
ATOM 781 C CA . GLU A 1 98 ? -15.785 4.570 21.305 1.00 58.09 98 GLU A CA 1
ATOM 782 C C . GLU A 1 98 ? -15.610 3.312 22.176 1.00 58.09 98 GLU A C 1
ATOM 784 O O . GLU A 1 98 ? -16.087 3.299 23.311 1.00 58.09 98 GLU A O 1
ATOM 789 N N . THR A 1 99 ? -14.860 2.287 21.758 1.00 55.97 99 THR A N 1
ATOM 790 C CA . THR A 1 99 ? -14.520 1.172 22.664 1.00 55.97 99 THR A CA 1
ATOM 791 C C . THR A 1 99 ? -13.062 0.746 22.580 1.00 55.97 99 THR A C 1
ATOM 793 O O . THR A 1 99 ? -12.733 -0.322 22.070 1.00 55.97 99 THR A O 1
ATOM 796 N N . VAL A 1 100 ? -12.188 1.525 23.212 1.00 45.44 100 VAL A N 1
ATOM 797 C CA . VAL A 1 100 ? -11.039 0.935 23.900 1.00 45.44 100 VAL A CA 1
ATOM 798 C C . VAL A 1 100 ? -11.221 1.221 25.386 1.00 45.44 100 VAL A C 1
ATOM 800 O O . VAL A 1 100 ? -11.008 2.337 25.849 1.00 45.44 100 VAL A O 1
ATOM 803 N N . ASP A 1 101 ? -11.627 0.194 26.136 1.00 50.28 101 ASP A N 1
ATOM 804 C CA . ASP A 1 101 ? -11.600 0.136 27.609 1.00 50.28 101 ASP A CA 1
ATOM 805 C C . ASP A 1 101 ? -10.147 0.037 28.123 1.00 50.28 101 ASP A C 1
ATOM 807 O O . ASP A 1 101 ? -9.794 -0.759 28.991 1.00 50.28 101 ASP A O 1
ATOM 811 N N . SER A 1 102 ? -9.253 0.813 27.518 1.00 54.31 102 SER A N 1
ATOM 812 C CA . SER A 1 102 ? -7.964 1.145 28.092 1.00 54.31 102 SER A CA 1
ATOM 813 C C . SER A 1 102 ? -8.196 2.380 28.942 1.00 54.31 102 SER A C 1
ATOM 815 O O . SER A 1 102 ? -8.731 3.372 28.440 1.00 54.31 102 SER A O 1
ATOM 817 N N . GLU A 1 103 ? -7.810 2.315 30.220 1.00 57.12 103 GLU A N 1
ATOM 818 C CA . GLU A 1 103 ? -7.717 3.505 31.068 1.00 57.12 103 GLU A CA 1
ATOM 819 C C . GLU A 1 103 ? -7.144 4.662 30.243 1.00 57.12 103 GLU A C 1
ATOM 821 O O . GLU A 1 103 ? -6.204 4.421 29.477 1.00 57.12 103 GLU A O 1
ATOM 826 N N . PRO A 1 104 ? -7.701 5.882 30.338 1.00 48.53 104 PRO A N 1
ATOM 827 C CA . PRO A 1 104 ? -7.210 6.987 29.542 1.00 48.53 104 PRO A CA 1
ATOM 828 C C . PRO A 1 104 ? -5.754 7.226 29.938 1.00 48.53 104 PRO A C 1
ATOM 830 O O . PRO A 1 104 ? -5.472 7.845 30.966 1.00 48.53 104 PRO A O 1
ATOM 833 N N . GLU A 1 105 ? -4.816 6.733 29.124 1.00 57.91 105 GLU A N 1
ATOM 834 C CA . GLU A 1 105 ? -3.530 7.395 29.031 1.00 57.91 105 GLU A CA 1
ATOM 835 C C . GLU A 1 105 ? -3.875 8.842 28.712 1.00 57.91 105 GLU A C 1
ATOM 837 O O . GLU A 1 105 ? -4.667 9.116 27.811 1.00 57.91 105 GLU A O 1
ATOM 842 N N . ASP A 1 106 ? -3.386 9.748 29.549 1.00 58.78 106 ASP A N 1
ATOM 843 C CA . ASP A 1 106 ? -3.576 11.185 29.445 1.00 58.78 106 ASP A CA 1
ATOM 844 C C . ASP A 1 106 ? -3.076 11.635 28.065 1.00 58.78 106 ASP A C 1
ATOM 846 O O . ASP A 1 106 ? -1.901 11.963 27.889 1.00 58.78 106 ASP A O 1
ATOM 850 N N . VAL A 1 107 ? -3.940 11.556 27.043 1.00 60.78 107 VAL A N 1
ATOM 851 C CA . VAL A 1 107 ? -3.633 12.019 25.695 1.00 60.78 107 VAL A CA 1
ATOM 852 C C . VAL A 1 107 ? -3.631 13.52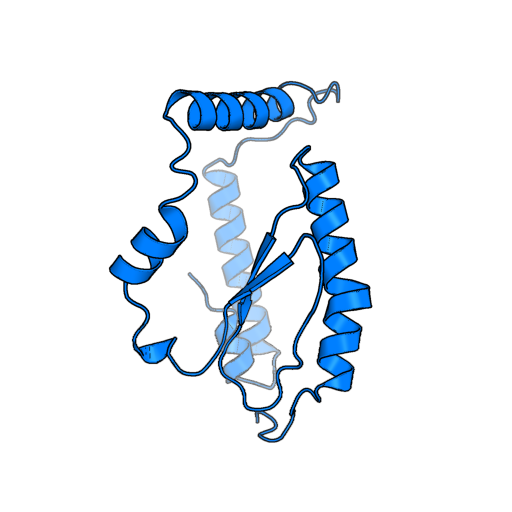7 25.803 1.00 60.78 107 VAL A C 1
ATOM 854 O O . VAL A 1 107 ? -4.653 14.185 25.617 1.00 60.78 107 VAL A O 1
ATOM 857 N N . THR A 1 108 ? -2.475 14.076 26.172 1.00 67.94 108 THR A N 1
ATOM 858 C CA . THR A 1 108 ? -2.257 15.513 26.220 1.00 67.94 108 THR A CA 1
ATOM 859 C C . THR A 1 108 ? -2.620 16.060 24.843 1.00 67.94 108 THR A C 1
ATOM 861 O O . THR A 1 108 ? -1.959 15.693 23.863 1.00 67.94 108 THR A O 1
ATOM 864 N N . PRO A 1 109 ? -3.676 16.884 24.726 1.00 78.94 109 PRO A N 1
ATOM 865 C CA . PRO A 1 109 ? -4.080 17.430 23.444 1.00 78.94 109 PRO A CA 1
ATOM 866 C C . PRO A 1 109 ? -2.912 18.188 22.823 1.00 78.94 109 PRO A C 1
ATOM 868 O O . PRO A 1 109 ? -2.128 18.814 23.540 1.00 78.94 109 PRO A O 1
ATOM 871 N N . LEU A 1 110 ? -2.800 18.155 21.494 1.00 83.06 110 LEU A N 1
ATOM 872 C CA . LEU A 1 110 ? -1.818 18.968 20.786 1.00 83.06 110 LEU A CA 1
ATOM 873 C C . LEU A 1 110 ? -2.077 20.449 21.107 1.00 83.06 110 LEU A C 1
ATOM 875 O O . LEU A 1 110 ? -3.005 21.056 20.571 1.00 83.06 110 LEU A O 1
ATOM 879 N N . ASP A 1 111 ? -1.271 21.014 22.004 1.00 88.94 111 ASP A N 1
ATOM 880 C CA . ASP A 1 111 ? -1.376 22.403 22.432 1.00 88.94 111 ASP A CA 1
ATOM 881 C C . ASP A 1 111 ? -0.321 23.285 21.746 1.00 88.94 111 ASP A C 1
ATOM 883 O O . ASP A 1 111 ? 0.625 22.824 21.098 1.00 88.94 111 ASP A O 1
ATOM 88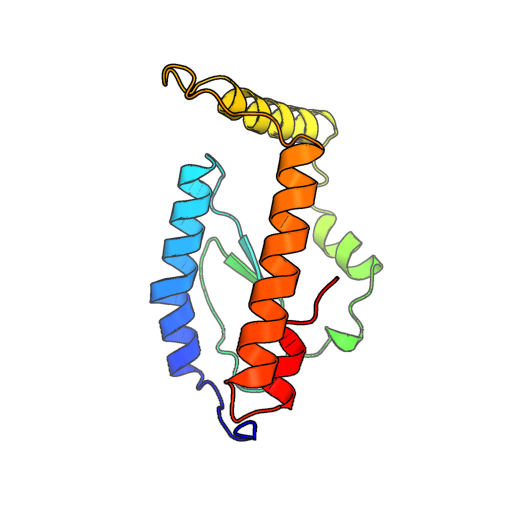7 N N . GLU A 1 112 ? -0.493 24.599 21.872 1.00 91.69 112 GLU A N 1
ATOM 888 C CA . GLU A 1 112 ? 0.402 25.575 21.252 1.00 91.69 112 GLU A CA 1
ATOM 889 C C . GLU A 1 112 ? 1.861 25.401 21.707 1.00 91.69 112 GLU A C 1
ATOM 891 O O . GLU A 1 112 ? 2.797 25.636 20.939 1.00 91.69 112 GLU A O 1
ATOM 896 N N . LYS A 1 113 ? 2.078 24.987 22.959 1.00 92.50 113 LYS A N 1
ATOM 897 C CA . LYS A 1 113 ? 3.415 24.831 23.528 1.00 92.50 113 LYS A CA 1
ATOM 898 C C . LYS A 1 113 ? 4.117 23.624 22.912 1.00 92.50 113 LYS A C 1
ATOM 900 O O . LYS A 1 113 ? 5.269 23.753 22.496 1.00 92.50 113 LYS A O 1
ATOM 905 N N . LEU A 1 114 ? 3.416 22.501 22.803 1.00 91.19 114 LEU A N 1
ATOM 906 C CA . LEU A 1 114 ? 3.910 21.275 22.195 1.00 91.19 114 LEU A CA 1
ATOM 907 C C . LEU A 1 114 ? 4.183 21.480 20.700 1.00 91.19 114 LEU A C 1
ATOM 909 O O . LEU A 1 114 ? 5.224 21.060 20.196 1.00 91.19 114 LEU A O 1
ATOM 913 N N . LEU A 1 115 ? 3.318 22.226 20.004 1.00 92.81 115 LEU A N 1
ATOM 914 C CA . LEU A 1 115 ? 3.531 22.598 18.604 1.00 92.81 115 LEU A CA 1
ATOM 915 C C . LEU A 1 115 ? 4.795 23.455 18.424 1.00 92.81 115 LEU A C 1
ATOM 917 O O . LEU A 1 115 ? 5.602 23.207 17.526 1.00 92.81 115 LEU A O 1
ATOM 921 N N . ARG A 1 116 ? 5.009 24.449 19.296 1.00 93.25 116 ARG A N 1
ATOM 922 C CA . ARG A 1 116 ? 6.219 25.288 19.277 1.00 93.25 116 ARG A CA 1
ATOM 923 C C . ARG A 1 116 ? 7.482 24.473 19.535 1.00 93.25 116 ARG A C 1
ATOM 925 O O . ARG A 1 116 ? 8.493 24.705 18.873 1.00 93.25 116 ARG A O 1
ATOM 932 N N . GLU A 1 117 ? 7.434 23.539 20.477 1.00 95.62 117 GLU A N 1
ATOM 933 C CA . GLU A 1 117 ? 8.554 22.645 20.768 1.00 95.62 117 GLU A CA 1
ATOM 934 C C . GLU A 1 117 ? 8.860 21.725 19.578 1.00 95.62 117 GLU A C 1
ATOM 936 O O . GLU A 1 117 ? 10.014 21.642 19.152 1.00 95.62 117 GLU A O 1
ATOM 941 N N . GLY A 1 118 ? 7.832 21.132 18.964 1.00 93.25 118 GLY A N 1
ATOM 942 C CA . GLY A 1 118 ? 7.966 20.314 17.757 1.00 93.25 118 GLY A CA 1
ATOM 943 C C . GLY A 1 118 ? 8.620 21.069 16.596 1.00 93.25 118 GLY A C 1
ATOM 944 O O . GLY A 1 118 ? 9.570 20.573 15.988 1.00 93.25 118 GLY A O 1
ATOM 945 N N . LEU A 1 119 ? 8.196 22.311 16.340 1.00 93.94 119 LEU A N 1
ATOM 946 C CA . LEU A 1 119 ? 8.799 23.164 15.308 1.00 93.94 119 LEU A CA 1
ATOM 947 C C . LEU A 1 119 ? 10.274 23.486 15.603 1.00 93.94 119 LEU A C 1
ATOM 949 O O . LEU A 1 119 ? 11.113 23.451 14.702 1.00 93.94 119 LEU A O 1
ATOM 953 N N . GLN A 1 120 ? 10.621 23.757 16.865 1.00 93.75 120 GLN A N 1
ATOM 954 C CA . GLN A 1 120 ? 12.015 23.988 17.258 1.00 93.75 120 GLN A CA 1
ATOM 955 C C . GLN A 1 120 ? 12.887 22.741 17.078 1.00 93.75 120 GLN A C 1
ATOM 957 O O . GLN A 1 120 ? 14.037 22.851 16.644 1.00 93.75 120 GLN A O 1
ATOM 962 N N . LEU A 1 121 ? 12.365 21.562 17.420 1.00 94.31 121 LEU A N 1
ATOM 963 C CA . LEU A 1 121 ? 13.060 20.289 17.240 1.00 94.31 121 LEU A CA 1
ATOM 964 C C . LEU A 1 121 ? 13.276 19.978 15.756 1.00 94.31 121 LEU A C 1
ATOM 966 O O . LEU A 1 121 ? 14.395 19.622 15.382 1.00 94.31 121 LEU A O 1
ATOM 970 N N . SER A 1 122 ? 12.263 20.205 14.915 1.00 90.94 122 SER A N 1
ATOM 971 C CA . SER A 1 122 ? 12.370 20.067 13.457 1.00 90.94 122 SER A CA 1
ATOM 972 C C . SER A 1 122 ? 13.504 20.930 12.891 1.00 90.94 122 SER A C 1
ATOM 974 O O . SER A 1 122 ? 14.411 20.424 12.229 1.00 90.94 122 SER A O 1
ATOM 976 N N . GLY A 1 123 ? 13.555 22.216 13.260 1.00 90.88 123 GLY A N 1
ATOM 977 C CA . GLY A 1 123 ? 14.624 23.113 12.812 1.00 90.88 123 GLY A CA 1
ATOM 978 C C . GLY A 1 123 ? 16.023 22.689 13.282 1.00 90.88 123 GLY A C 1
ATOM 979 O O . GLY A 1 123 ? 17.004 22.827 12.547 1.00 90.88 123 GLY A O 1
ATOM 980 N N . LYS A 1 124 ? 16.156 22.140 14.497 1.00 94.00 124 LYS A N 1
ATOM 981 C CA . LYS A 1 124 ? 17.439 21.590 14.975 1.00 94.00 124 LYS A CA 1
ATOM 982 C C . LYS A 1 124 ? 17.862 20.360 14.173 1.00 94.00 124 LYS A C 1
ATOM 984 O O . LYS A 1 124 ? 19.039 20.243 13.836 1.00 94.00 124 LYS A O 1
ATOM 989 N N . LEU A 1 125 ? 16.919 19.477 13.854 1.00 92.19 125 LEU A N 1
ATOM 990 C CA . LEU A 1 125 ? 17.168 18.272 13.069 1.00 92.19 125 LEU A CA 1
ATOM 991 C C . LEU A 1 125 ? 17.616 18.613 11.642 1.00 92.19 125 LEU A C 1
ATOM 993 O O . LEU A 1 125 ? 18.616 18.074 11.170 1.00 92.19 125 LEU A O 1
ATOM 997 N N . ALA A 1 126 ? 16.940 19.564 10.995 1.00 92.25 126 ALA A N 1
ATOM 998 C CA . ALA A 1 126 ? 17.324 20.061 9.677 1.00 92.25 126 ALA A CA 1
ATOM 999 C C . ALA A 1 126 ? 18.769 20.590 9.675 1.00 92.25 126 ALA A C 1
ATOM 1001 O O . ALA A 1 126 ? 19.598 20.172 8.865 1.00 92.25 126 ALA A O 1
ATOM 1002 N N . ASN A 1 127 ? 19.110 21.442 10.648 1.00 92.81 127 ASN A N 1
ATOM 1003 C CA . ASN A 1 127 ? 20.461 21.988 10.790 1.00 92.81 127 ASN A CA 1
ATOM 1004 C C . ASN A 1 127 ? 21.524 20.909 11.034 1.00 92.81 127 ASN A C 1
ATOM 1006 O O . ASN A 1 127 ? 22.636 21.017 10.517 1.00 92.81 127 ASN A O 1
ATOM 1010 N N . PHE A 1 128 ? 21.197 19.867 11.801 1.00 94.44 128 PHE A N 1
ATOM 1011 C CA . PHE A 1 128 ? 22.112 18.757 12.045 1.00 94.44 128 PHE A CA 1
ATOM 1012 C C . PHE A 1 128 ? 22.497 18.049 10.739 1.00 94.44 128 PHE A C 1
ATOM 1014 O O . PHE A 1 128 ? 23.687 17.840 10.494 1.00 94.44 128 PHE A O 1
ATOM 1021 N N . PHE A 1 129 ? 21.528 17.733 9.875 1.00 94.31 129 PHE A N 1
ATOM 1022 C CA . PHE A 1 129 ? 21.811 17.078 8.594 1.00 94.31 129 PHE A CA 1
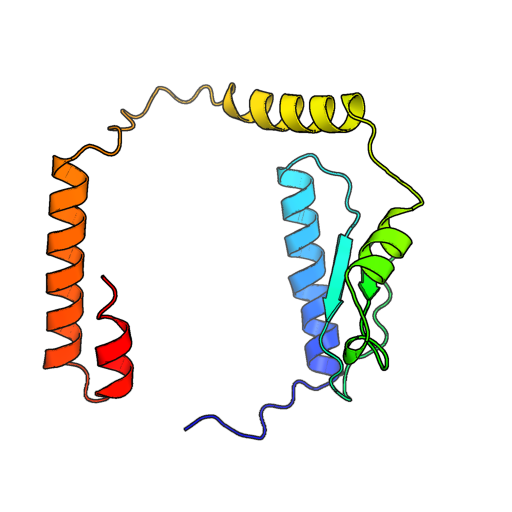ATOM 1023 C C . PHE A 1 129 ? 22.534 17.995 7.610 1.00 94.31 129 PHE A C 1
ATOM 1025 O O . PHE A 1 129 ? 23.467 17.544 6.957 1.00 94.31 129 PHE A O 1
ATOM 1032 N N . ILE A 1 130 ? 22.204 19.289 7.570 1.00 90.06 130 ILE A N 1
ATOM 1033 C CA . ILE A 1 130 ? 22.941 20.272 6.755 1.00 90.06 130 ILE A CA 1
ATOM 1034 C C . ILE A 1 130 ? 24.433 20.315 7.125 1.00 90.06 130 ILE A C 1
ATOM 1036 O O . ILE A 1 130 ? 25.278 20.504 6.255 1.00 90.06 130 ILE A O 1
ATOM 1040 N N . GLN A 1 131 ? 24.770 20.144 8.406 1.00 92.44 131 GLN A N 1
ATOM 1041 C CA . GLN A 1 131 ? 26.156 20.213 8.877 1.00 92.44 131 GLN A CA 1
ATOM 1042 C C . GLN A 1 131 ? 26.933 18.900 8.737 1.00 92.44 131 GLN A C 1
ATOM 1044 O O . GLN A 1 131 ? 28.158 18.940 8.638 1.00 92.44 131 GLN A O 1
ATOM 1049 N N . ASN A 1 132 ? 26.252 17.752 8.784 1.00 93.62 132 ASN A N 1
ATOM 1050 C CA . ASN A 1 132 ? 26.906 16.449 8.948 1.00 93.62 132 ASN A CA 1
ATOM 1051 C C . ASN A 1 132 ? 26.677 15.478 7.781 1.00 93.62 132 ASN A C 1
ATOM 1053 O O . ASN A 1 132 ? 27.373 14.466 7.702 1.00 93.62 132 ASN A O 1
ATOM 1057 N N . ASP A 1 133 ? 25.722 15.739 6.887 1.00 94.06 133 ASP A N 1
ATOM 1058 C CA . ASP A 1 133 ? 25.514 14.911 5.702 1.00 94.06 133 ASP A CA 1
ATOM 1059 C C . ASP A 1 133 ? 26.433 15.378 4.560 1.00 94.06 133 ASP A C 1
ATOM 1061 O O . ASP A 1 133 ? 26.420 16.537 4.150 1.00 94.06 133 ASP A O 1
ATOM 1065 N N . ASN A 1 134 ? 27.237 14.454 4.030 1.00 93.44 134 ASN A N 1
ATOM 1066 C CA . ASN A 1 134 ? 28.135 14.717 2.903 1.00 93.44 134 ASN A CA 1
ATOM 1067 C C . ASN A 1 134 ? 27.382 14.911 1.571 1.00 93.44 134 ASN A C 1
ATOM 1069 O O . ASN A 1 134 ? 27.978 15.367 0.595 1.00 93.44 134 ASN A O 1
ATOM 1073 N N . ASP A 1 135 ? 26.101 14.538 1.509 1.00 94.31 135 ASP A N 1
ATOM 1074 C CA . ASP A 1 135 ? 25.217 14.771 0.368 1.00 94.31 135 ASP A CA 1
ATOM 1075 C C . ASP A 1 135 ? 24.304 15.975 0.645 1.00 94.31 135 ASP A C 1
ATOM 1077 O O . ASP A 1 135 ? 23.316 15.887 1.376 1.00 94.31 135 ASP A O 1
ATOM 1081 N N . VAL A 1 136 ? 24.641 17.113 0.031 1.00 86.81 136 VAL A N 1
ATOM 1082 C CA . VAL A 1 136 ? 23.932 18.386 0.224 1.00 86.81 136 VAL A CA 1
ATOM 1083 C C . VAL A 1 136 ? 22.483 18.315 -0.269 1.00 86.81 136 VAL A C 1
ATOM 1085 O O . VAL A 1 136 ? 21.596 18.873 0.371 1.00 86.81 136 VAL A O 1
ATOM 1088 N N . GLU A 1 137 ? 22.206 17.613 -1.373 1.00 90.12 137 GLU A N 1
ATOM 1089 C CA . GLU A 1 137 ? 20.840 17.498 -1.904 1.00 90.12 137 GLU A CA 1
ATOM 1090 C C . GLU A 1 137 ? 19.952 16.674 -0.972 1.00 90.12 137 GLU A C 1
ATOM 1092 O O . GLU A 1 137 ? 18.783 17.007 -0.771 1.00 90.12 137 GLU A O 1
ATOM 1097 N N . ARG A 1 138 ? 20.502 15.614 -0.367 1.00 91.25 138 ARG A N 1
ATOM 1098 C CA . ARG A 1 138 ? 19.792 14.825 0.644 1.00 91.25 138 ARG A CA 1
ATOM 1099 C C . ARG A 1 138 ? 19.586 15.611 1.936 1.00 91.25 138 ARG A C 1
ATOM 1101 O O . ARG A 1 138 ? 18.486 15.566 2.479 1.00 91.25 138 ARG A O 1
ATOM 1108 N N . ALA A 1 139 ? 20.591 16.358 2.388 1.00 89.12 139 ALA A N 1
ATOM 1109 C CA . ALA A 1 139 ? 20.500 17.184 3.589 1.00 89.12 139 ALA A CA 1
ATOM 1110 C C . ALA A 1 139 ? 19.380 18.232 3.489 1.00 89.12 139 ALA A C 1
ATOM 1112 O O . ALA A 1 139 ? 18.615 18.432 4.431 1.00 89.12 139 ALA A O 1
ATOM 1113 N N . LEU A 1 140 ? 19.240 18.858 2.317 1.00 86.69 140 LEU A N 1
ATOM 1114 C CA . LEU A 1 140 ? 18.227 19.883 2.062 1.00 86.69 140 LEU A CA 1
ATOM 1115 C C . LEU A 1 140 ? 16.787 19.350 2.106 1.00 86.69 140 LEU A C 1
ATOM 1117 O O . LEU A 1 140 ? 15.870 20.138 2.318 1.00 86.69 140 LEU A O 1
ATOM 1121 N N . LYS A 1 141 ? 16.563 18.033 1.983 1.00 87.88 141 LYS A N 1
ATOM 1122 C CA . LYS A 1 141 ? 15.220 17.434 2.116 1.00 87.88 141 LYS A CA 1
ATOM 1123 C C . LYS A 1 141 ? 14.655 17.511 3.530 1.00 87.88 141 LYS A C 1
ATOM 1125 O O . LYS A 1 141 ? 13.449 17.385 3.693 1.00 87.88 141 LYS A O 1
ATOM 1130 N N . PHE A 1 142 ? 15.504 17.711 4.536 1.00 83.62 142 PHE A N 1
ATOM 1131 C CA . PHE A 1 142 ? 15.067 17.918 5.917 1.00 83.62 142 PHE A CA 1
ATOM 1132 C C . PHE A 1 142 ? 14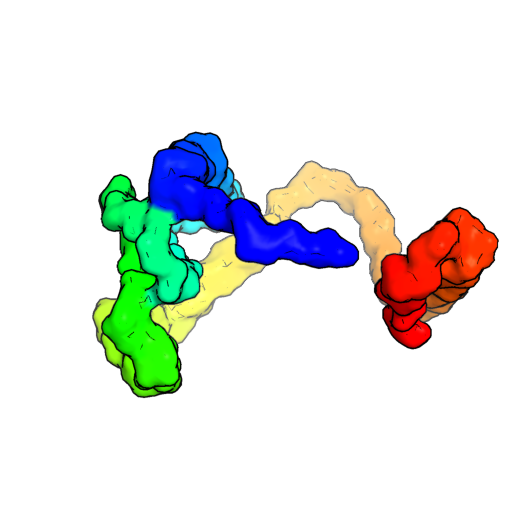.666 19.369 6.196 1.00 83.62 142 PHE A C 1
ATOM 1134 O O . PHE A 1 142 ? 14.162 19.665 7.274 1.00 83.62 142 PHE A O 1
ATOM 1141 N N . ASN A 1 143 ? 14.856 20.272 5.231 1.00 76.75 143 ASN A N 1
ATOM 1142 C CA . ASN A 1 143 ? 14.415 21.655 5.315 1.00 76.75 143 ASN A CA 1
ATOM 1143 C C . ASN A 1 143 ? 12.956 21.754 4.839 1.00 76.75 143 ASN A C 1
ATOM 1145 O O . ASN A 1 143 ? 12.673 22.254 3.752 1.00 76.75 143 ASN A O 1
ATOM 1149 N N . VAL A 1 144 ? 12.037 21.191 5.623 1.00 66.31 144 VAL A N 1
ATOM 1150 C CA . VAL A 1 144 ? 10.594 21.325 5.402 1.00 66.31 144 VAL A CA 1
ATOM 1151 C C . VAL A 1 144 ? 10.028 22.095 6.586 1.00 66.31 144 VAL A C 1
ATOM 1153 O O . VAL A 1 144 ? 10.261 21.705 7.732 1.00 66.31 144 VAL A O 1
ATOM 1156 N N . ILE A 1 145 ? 9.260 23.138 6.251 1.00 53.34 145 ILE A N 1
ATOM 1157 C CA . ILE A 1 145 ? 8.659 24.206 7.075 1.00 53.34 145 ILE A CA 1
ATOM 1158 C C . ILE A 1 145 ? 9.458 25.515 7.033 1.00 53.34 145 ILE A C 1
ATOM 1160 O O . ILE A 1 145 ? 10.571 25.585 7.596 1.00 53.34 145 ILE A O 1
#

Organism: Trichonephila clavipes (NCBI:txid2585209)

InterPro domains:
  IPR004875 DDE superfamily endonuclease domain [PF03184] (2-53)

pLDDT: mean 74.71, std 15.9, range [32.53, 95.62]

Foldseek 3Di:
DDDPPPDCAQVNVQCCCVPPVQVVQVVVCVVLVHDQAEEAEDEADPHHDPDDDPRYHYDYHPCVVVCDPVVVVVVCVPPPPPPVSVVVSVVSVVVVVVDDPDDDPCPPPPDPVNVVVVVVVLVVQLVVLCVPPPDNVVSCVSPDD

Secondary structure (DSSP, 8-state):
---TT----HHHHHHHIIIIIHHHHHHHHHHTT--S-EEEE----TT-----BTTEEEE-STTGGG--HHHHHHHTTT----HHHHHHHHHHHHHTTS---S---------HHHHHHHHHHHHHHHHHHHHH-S-HHHHHTT---